Protein AF-A0A481ZLZ7-F1 (afdb_monomer_lite)

Radius of gyration: 28.25 Å; chains: 1; bounding box: 57×37×74 Å

Foldseek 3Di:
DKAQQPVRADDFDFDPDVVVVVVCQVDLVNLVVVVVPDPQQSSVVCNVPPPVRMDDDDPDDDDPVCRQVVSLVCCVVVVGPRDPDNHRDDPVPDDQDPVNVVVVVVVVVVVVLPPPPFWKKWKAFPVVRDIDIGRHLCRVCVVVVHDSVVSVVCQVVQHADVNTIGIDTHD

pLDDT: mean 91.54, std 6.93, range [61.09, 97.88]

Sequence (171 aa):
MGKHKISNKTYVGSAIDLNKRFKDYLSPSYLAKELLKHNNIIYKALLKYGYDKFDLEILEYCDKNSILKREQYYIDKIKPLYNICTVAGSSLGRITTLETREKLKAAWVIKKLNQVGVKQVEVTDINTGNVEVYQSIRQTAIALKTNHTTVRKYINNQQLYLNRYKFKVIV

Secondary structure (DSSP, 8-state):
-EEETTT--EE----S-HHHHHHHHT-HHHHHHHHTTS--HHHHHHHHH-GGGEEE-------GGGHHHHHHHHHHHH--TT-S-SS----TT-PPPHHHHHHHHHHHHHHHHT-TT--EEEEEETTT--EEEESSHHHHHHHTTS-HHHHHHHHHHTPPBTTTEEEEEE-

Organism: NCBI:txid3140254

Structure (mmCIF, N/CA/C/O backbone):
data_AF-A0A481ZLZ7-F1
#
_entry.id   AF-A0A481ZLZ7-F1
#
loop_
_atom_site.group_PDB
_atom_site.id
_atom_site.type_symbol
_atom_site.label_atom_id
_atom_site.label_alt_id
_atom_site.label_comp_id
_atom_site.label_asym_id
_atom_site.label_entity_id
_atom_site.label_seq_id
_atom_site.pdbx_PDB_ins_code
_atom_site.Cartn_x
_atom_site.Cartn_y
_atom_site.Cartn_z
_atom_site.occupancy
_atom_site.B_iso_or_equiv
_atom_site.auth_seq_id
_atom_site.auth_comp_id
_atom_site.auth_asym_id
_atom_site.auth_atom_id
_atom_site.pdbx_PDB_model_num
ATOM 1 N N . MET A 1 1 ? 10.738 -6.783 -17.037 1.00 85.50 1 MET A N 1
ATOM 2 C CA . MET A 1 1 ? 11.601 -5.594 -16.924 1.00 85.50 1 MET A CA 1
ATOM 3 C C . MET A 1 1 ? 10.908 -4.424 -17.590 1.00 85.50 1 MET A C 1
ATOM 5 O O . MET A 1 1 ? 10.338 -4.616 -18.652 1.00 85.50 1 MET A O 1
ATOM 9 N N . GLY A 1 2 ? 10.941 -3.246 -16.969 1.00 88.75 2 GLY A N 1
ATOM 10 C CA . GLY A 1 2 ? 10.554 -1.989 -17.614 1.00 88.75 2 GLY A CA 1
ATOM 11 C C . GLY A 1 2 ? 11.789 -1.125 -17.859 1.00 88.75 2 GLY A C 1
ATOM 12 O O . GLY A 1 2 ? 12.587 -0.972 -16.935 1.00 88.75 2 GLY A O 1
ATOM 13 N N . LYS A 1 3 ? 11.965 -0.563 -19.057 1.00 95.12 3 LYS A N 1
ATOM 14 C CA . LYS A 1 3 ? 13.093 0.320 -19.401 1.00 95.12 3 LYS A CA 1
ATOM 15 C C . LYS A 1 3 ? 12.578 1.637 -19.962 1.00 95.12 3 LYS A C 1
ATOM 17 O O . LYS A 1 3 ? 11.840 1.636 -20.935 1.00 95.12 3 LYS A O 1
ATOM 22 N N . HIS A 1 4 ? 12.974 2.762 -19.376 1.00 95.81 4 HIS A N 1
ATOM 23 C CA . HIS A 1 4 ? 12.645 4.073 -19.932 1.00 95.81 4 HIS A CA 1
ATOM 24 C C . HIS A 1 4 ? 13.541 4.375 -21.141 1.00 95.81 4 HIS A C 1
ATOM 26 O O . HIS A 1 4 ? 14.767 4.385 -21.009 1.00 95.81 4 HIS A O 1
ATOM 32 N N . LYS A 1 5 ? 12.936 4.656 -22.298 1.00 94.94 5 LYS A N 1
ATOM 33 C CA . LYS A 1 5 ? 13.614 4.767 -23.603 1.00 94.94 5 LYS A CA 1
ATOM 34 C C . LYS A 1 5 ? 14.713 5.828 -23.639 1.00 94.94 5 LYS A C 1
ATOM 36 O O . LYS A 1 5 ? 15.778 5.592 -24.188 1.00 94.94 5 LYS A O 1
ATOM 41 N N . ILE A 1 6 ? 14.466 6.990 -23.029 1.00 94.12 6 ILE A N 1
ATOM 42 C CA . ILE A 1 6 ? 15.384 8.141 -23.105 1.00 94.12 6 ILE A CA 1
ATOM 43 C C . ILE A 1 6 ? 16.483 8.050 -22.043 1.00 94.12 6 ILE A C 1
ATOM 45 O O . ILE A 1 6 ? 17.657 8.251 -22.320 1.00 94.12 6 ILE A O 1
ATOM 49 N N . SER A 1 7 ? 16.104 7.760 -20.797 1.00 94.62 7 SER A N 1
ATOM 50 C CA . SER A 1 7 ? 17.052 7.783 -19.671 1.00 94.62 7 SER A CA 1
ATOM 51 C C . SER A 1 7 ? 17.788 6.460 -19.473 1.00 94.62 7 SER A C 1
ATOM 53 O O . SER A 1 7 ? 18.669 6.391 -18.621 1.00 94.62 7 SER A O 1
ATOM 55 N N . ASN A 1 8 ? 17.385 5.402 -20.185 1.00 94.06 8 ASN A N 1
ATOM 56 C CA . ASN A 1 8 ? 17.851 4.025 -20.016 1.00 94.06 8 ASN A CA 1
ATOM 57 C C . ASN A 1 8 ? 17.698 3.459 -18.593 1.00 94.06 8 ASN A C 1
ATOM 59 O O . ASN A 1 8 ? 18.222 2.388 -18.294 1.00 94.06 8 ASN A O 1
ATOM 63 N N . LYS A 1 9 ? 16.949 4.136 -17.713 1.00 96.31 9 LYS A N 1
ATOM 64 C CA . LYS A 1 9 ? 16.679 3.659 -16.354 1.00 96.31 9 LYS A CA 1
ATOM 65 C C . LYS A 1 9 ? 15.742 2.458 -16.409 1.00 96.31 9 LYS A C 1
ATOM 67 O O . LYS A 1 9 ? 14.727 2.488 -17.106 1.00 96.31 9 LYS A O 1
ATOM 72 N N . THR A 1 10 ? 16.077 1.421 -15.655 1.00 97.25 10 THR A N 1
ATOM 73 C CA . THR A 1 10 ? 15.373 0.136 -15.668 1.00 97.25 10 THR A CA 1
ATOM 74 C C . THR A 1 10 ? 14.724 -0.187 -14.329 1.00 97.25 10 THR A C 1
ATOM 76 O O . THR A 1 10 ? 15.121 0.324 -13.281 1.00 97.25 10 THR A O 1
ATOM 79 N N . TYR A 1 11 ? 13.715 -1.053 -14.391 1.00 96.75 11 TYR A N 1
ATOM 80 C CA . TYR A 1 11 ? 13.033 -1.694 -13.274 1.00 96.75 11 TYR A CA 1
ATOM 81 C C . TYR A 1 11 ? 12.970 -3.207 -13.508 1.00 96.75 11 TYR A C 1
ATOM 83 O O . TYR A 1 11 ? 12.534 -3.662 -14.574 1.00 96.75 11 TYR A O 1
ATOM 91 N N . VAL A 1 12 ? 13.338 -3.987 -12.496 1.00 96.75 12 VAL A N 1
ATOM 92 C CA . VAL A 1 12 ? 13.185 -5.446 -12.467 1.00 96.75 12 VAL A CA 1
ATOM 93 C C . VAL A 1 12 ? 12.154 -5.797 -11.402 1.00 96.75 12 VAL A C 1
ATOM 95 O O . VAL A 1 12 ? 12.194 -5.283 -10.289 1.00 96.75 12 VAL A O 1
ATOM 98 N N . GLY A 1 13 ? 11.209 -6.660 -11.755 1.00 94.38 13 GLY A N 1
ATOM 99 C CA . GLY A 1 13 ? 10.190 -7.137 -10.836 1.00 94.38 13 GLY A CA 1
ATOM 100 C C . GLY A 1 13 ? 9.736 -8.530 -11.229 1.00 94.38 13 GLY A C 1
ATOM 101 O O . GLY A 1 13 ? 9.722 -8.855 -12.419 1.00 94.38 13 GLY A O 1
ATOM 102 N N . SER A 1 14 ? 9.344 -9.323 -10.240 1.00 94.38 14 SER A N 1
ATOM 103 C CA . SER A 1 14 ? 8.851 -10.684 -10.441 1.00 94.38 14 SER A CA 1
ATOM 104 C C . SER A 1 14 ? 7.358 -10.828 -10.119 1.00 94.38 14 SER A C 1
ATOM 106 O O . SER A 1 14 ? 6.765 -10.005 -9.417 1.00 94.38 14 SER A O 1
ATOM 108 N N . ALA A 1 15 ? 6.693 -11.843 -10.668 1.00 93.50 15 ALA A N 1
ATOM 109 C CA . ALA A 1 15 ? 5.300 -12.138 -10.339 1.00 93.50 15 ALA A CA 1
ATOM 110 C C . ALA A 1 15 ? 5.003 -13.624 -10.513 1.00 93.50 15 ALA A C 1
ATOM 112 O O . ALA A 1 15 ? 5.511 -14.252 -11.433 1.00 93.50 15 ALA A O 1
ATOM 113 N N . ILE A 1 16 ? 4.121 -14.148 -9.659 1.00 92.75 16 ILE A N 1
ATOM 114 C CA . ILE A 1 16 ? 3.506 -15.468 -9.863 1.00 92.75 16 ILE A CA 1
ATOM 115 C C . ILE A 1 16 ? 2.511 -15.402 -11.030 1.00 92.75 16 ILE A C 1
ATOM 117 O O . ILE A 1 16 ? 2.430 -16.325 -11.827 1.00 92.75 16 ILE A O 1
ATOM 121 N N . ASP A 1 17 ? 1.769 -14.296 -11.126 1.00 93.19 17 ASP A N 1
ATOM 122 C CA . ASP A 1 17 ? 0.795 -14.036 -12.184 1.00 93.19 17 ASP A CA 1
ATOM 123 C C . ASP A 1 17 ? 1.144 -12.712 -12.878 1.00 93.19 17 ASP A C 1
ATOM 125 O O . ASP A 1 17 ? 0.963 -11.621 -12.320 1.00 93.19 17 ASP A O 1
ATOM 129 N N . LEU A 1 18 ? 1.685 -12.820 -14.095 1.00 93.38 18 LEU A N 1
ATOM 130 C CA . LEU A 1 18 ? 2.059 -11.668 -14.914 1.00 93.38 18 LEU A CA 1
ATOM 131 C C . LEU A 1 18 ? 0.840 -10.875 -15.390 1.00 93.38 18 LEU A C 1
ATOM 133 O O . LEU A 1 18 ? 0.930 -9.652 -15.455 1.00 93.38 18 LEU A O 1
ATOM 137 N N . ASN A 1 19 ? -0.300 -11.521 -15.652 1.00 94.88 19 ASN A N 1
ATOM 138 C CA . ASN A 1 19 ? -1.509 -10.830 -16.108 1.00 94.88 19 ASN A CA 1
ATOM 139 C C . ASN A 1 19 ? -2.021 -9.888 -15.027 1.00 94.88 19 ASN A C 1
ATOM 141 O O . ASN A 1 19 ? -2.288 -8.712 -15.289 1.00 94.88 19 ASN A O 1
ATOM 145 N N . LYS A 1 20 ? -2.091 -10.381 -13.787 1.00 95.12 20 LYS A N 1
ATOM 146 C CA . LYS A 1 20 ? -2.449 -9.546 -12.639 1.00 95.12 20 LYS A CA 1
ATOM 147 C C . LYS A 1 20 ? -1.466 -8.388 -12.471 1.00 95.12 20 LYS A C 1
ATOM 149 O O . LYS A 1 20 ? -1.893 -7.247 -12.321 1.00 95.12 20 LYS A O 1
ATOM 154 N N . ARG A 1 21 ? -0.159 -8.667 -12.549 1.00 94.56 21 ARG A N 1
ATOM 155 C CA . ARG A 1 21 ? 0.870 -7.629 -12.417 1.00 94.56 21 ARG A CA 1
ATOM 156 C C . ARG A 1 21 ? 0.726 -6.565 -13.506 1.00 94.56 21 ARG A C 1
ATOM 158 O O . ARG A 1 21 ? 0.709 -5.383 -13.188 1.00 94.56 21 ARG A O 1
ATOM 165 N N . PHE A 1 22 ? 0.575 -6.949 -14.770 1.00 94.50 22 PHE A N 1
ATOM 166 C CA . PHE A 1 22 ? 0.414 -5.992 -15.866 1.00 94.50 22 PHE A CA 1
ATOM 167 C C . PHE A 1 22 ? -0.869 -5.177 -15.748 1.00 94.50 22 PHE A C 1
ATOM 169 O O . PHE A 1 22 ? -0.824 -3.970 -15.971 1.00 94.50 22 PHE A O 1
ATOM 176 N N . LYS A 1 23 ? -1.978 -5.784 -15.314 1.00 95.75 23 LYS A N 1
ATOM 177 C CA . LYS A 1 23 ? -3.223 -5.055 -15.039 1.00 95.75 23 LYS A CA 1
ATOM 178 C C . LYS A 1 23 ? -3.017 -3.931 -14.018 1.00 95.75 23 LYS A C 1
ATOM 180 O O . LYS A 1 23 ? -3.513 -2.827 -14.225 1.00 95.75 23 LYS A O 1
ATOM 185 N N . ASP A 1 24 ? -2.267 -4.204 -12.954 1.00 94.75 24 ASP A N 1
ATOM 186 C CA . ASP A 1 24 ? -1.937 -3.213 -11.929 1.00 94.75 24 ASP A CA 1
ATOM 187 C C . ASP A 1 24 ? -1.038 -2.097 -12.499 1.00 94.75 24 ASP A C 1
ATOM 189 O O . ASP A 1 24 ? -1.324 -0.912 -12.318 1.00 94.75 24 ASP A O 1
ATOM 193 N N . TYR A 1 25 ? 0.011 -2.459 -13.251 1.00 94.75 25 TYR A N 1
ATOM 194 C CA . TYR A 1 25 ? 0.928 -1.494 -13.875 1.00 94.75 25 TYR A CA 1
ATOM 195 C C . TYR A 1 25 ? 0.261 -0.601 -14.922 1.00 94.75 25 TYR A C 1
ATOM 197 O O . TYR A 1 25 ?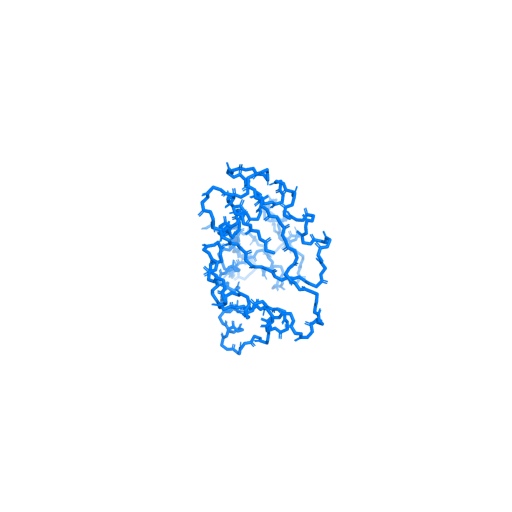 0.644 0.556 -15.039 1.00 94.75 25 TYR A O 1
ATOM 205 N N . LEU A 1 26 ? -0.711 -1.119 -15.670 1.00 94.75 26 LEU A N 1
ATOM 206 C CA . LEU A 1 26 ? -1.410 -0.398 -16.737 1.00 94.75 26 LEU A CA 1
ATOM 207 C C . LEU A 1 26 ? -2.635 0.382 -16.234 1.00 94.75 26 LEU A C 1
ATOM 209 O O . LEU A 1 26 ? -3.369 0.952 -17.038 1.00 94.75 26 LEU A O 1
ATOM 213 N N . SER A 1 27 ? -2.873 0.426 -14.919 1.00 96.81 27 SER A N 1
ATOM 214 C CA . SER A 1 27 ? -3.997 1.142 -14.314 1.00 96.81 27 SER A CA 1
ATOM 215 C C . SER A 1 27 ? -3.525 2.421 -13.605 1.00 96.81 27 SER A C 1
ATOM 217 O O . SER A 1 27 ? -3.086 2.360 -12.453 1.00 96.81 27 SER A O 1
ATOM 219 N N . PRO A 1 28 ? -3.671 3.617 -14.217 1.00 96.44 28 PRO A N 1
ATOM 220 C CA . PRO A 1 28 ? -3.259 4.876 -13.590 1.00 96.44 28 PRO A CA 1
ATOM 221 C C . PRO A 1 28 ? -3.916 5.120 -12.226 1.00 96.44 28 PRO A C 1
ATOM 223 O O . PRO A 1 28 ? -3.264 5.582 -11.291 1.00 96.44 28 PRO A O 1
ATOM 226 N N . SER A 1 29 ? -5.194 4.752 -12.085 1.00 97.25 29 SER A N 1
ATOM 227 C CA . SER A 1 29 ? -5.936 4.861 -10.825 1.00 97.25 29 SER A CA 1
ATOM 228 C C . SER A 1 29 ? -5.360 3.968 -9.727 1.00 97.25 29 SER A C 1
ATOM 230 O O . SER A 1 29 ? -5.298 4.379 -8.568 1.00 97.25 29 SER A O 1
ATOM 232 N N . TYR A 1 30 ? -4.924 2.753 -10.078 1.00 96.69 30 TYR A N 1
ATOM 233 C CA . TYR A 1 30 ? -4.264 1.857 -9.134 1.00 96.69 30 TYR A CA 1
ATOM 234 C C . TYR A 1 30 ? -2.915 2.435 -8.696 1.00 96.69 30 TYR A C 1
ATOM 236 O O . TYR A 1 30 ? -2.668 2.556 -7.495 1.00 96.69 30 TYR A O 1
ATOM 244 N N . LEU A 1 31 ? -2.082 2.871 -9.651 1.00 96.44 31 LEU A N 1
ATOM 245 C CA . LEU A 1 31 ? -0.775 3.467 -9.359 1.00 96.44 31 LEU A CA 1
ATOM 246 C C . LEU A 1 31 ? -0.902 4.690 -8.442 1.00 96.44 31 LEU A C 1
ATOM 248 O O . LEU A 1 31 ? -0.193 4.783 -7.439 1.00 96.44 31 LEU A O 1
ATOM 252 N N . ALA A 1 32 ? -1.833 5.600 -8.745 1.00 96.31 32 ALA A N 1
ATOM 253 C CA . ALA A 1 32 ? -2.074 6.799 -7.946 1.00 96.31 32 ALA A CA 1
ATOM 254 C C . ALA A 1 32 ? -2.507 6.454 -6.512 1.00 96.31 32 ALA A C 1
ATOM 256 O O . ALA A 1 32 ? -1.986 7.022 -5.553 1.00 96.31 32 ALA A O 1
ATOM 257 N N . LYS A 1 33 ? -3.409 5.478 -6.353 1.00 96.81 33 LYS A N 1
ATOM 258 C CA . LYS A 1 33 ? -3.864 5.005 -5.040 1.00 96.81 33 LYS A CA 1
ATOM 259 C C . LYS A 1 33 ? -2.730 4.382 -4.224 1.00 96.81 33 LYS A C 1
ATOM 261 O O . LYS A 1 33 ? -2.639 4.628 -3.023 1.00 96.81 33 LYS A O 1
ATOM 266 N N . GLU A 1 34 ? -1.881 3.572 -4.847 1.00 95.12 34 GLU A N 1
ATOM 267 C CA . GLU A 1 34 ? -0.767 2.922 -4.149 1.00 95.12 34 GLU A CA 1
ATOM 268 C C . GLU A 1 34 ? 0.323 3.919 -3.736 1.00 95.12 34 GLU A C 1
ATOM 270 O O . GLU A 1 34 ? 0.918 3.769 -2.666 1.00 95.12 34 GLU A O 1
ATOM 275 N N . LEU A 1 35 ? 0.518 4.997 -4.502 1.00 95.88 35 LEU A N 1
ATOM 276 C CA . LEU A 1 35 ? 1.446 6.074 -4.148 1.00 95.88 35 LEU A CA 1
ATOM 277 C C . LEU A 1 35 ? 1.049 6.872 -2.898 1.00 95.88 35 LEU A C 1
ATOM 279 O O . LEU A 1 35 ? 1.917 7.494 -2.289 1.00 95.88 35 LEU A O 1
ATOM 283 N N . LEU A 1 36 ? -0.218 6.816 -2.470 1.00 95.06 36 LEU A N 1
ATOM 284 C CA . LEU A 1 36 ? -0.657 7.398 -1.193 1.00 95.06 36 LEU A CA 1
ATOM 285 C C . LEU A 1 36 ? -0.154 6.606 0.023 1.00 95.06 36 LEU A C 1
ATOM 287 O O . LEU A 1 36 ? -0.119 7.133 1.132 1.00 95.06 36 LEU A O 1
ATOM 291 N N . LYS A 1 37 ? 0.207 5.333 -0.170 1.00 91.69 37 LYS A N 1
ATOM 292 C CA . LYS A 1 37 ? 0.635 4.423 0.904 1.00 91.69 37 LYS A CA 1
ATOM 293 C C . LYS A 1 37 ? 2.131 4.148 0.864 1.00 91.69 37 LYS A C 1
ATOM 295 O O . LYS A 1 37 ? 2.755 3.932 1.901 1.00 91.69 37 LYS A O 1
ATOM 300 N N . HIS A 1 38 ? 2.691 4.088 -0.341 1.00 88.06 38 HIS A N 1
ATOM 301 C CA . HIS A 1 38 ? 4.029 3.577 -0.586 1.00 88.06 38 HIS A CA 1
ATOM 302 C C . HIS A 1 38 ? 4.780 4.478 -1.561 1.00 88.06 38 HIS A C 1
ATOM 304 O O . HIS A 1 38 ? 4.261 4.893 -2.594 1.00 88.06 38 HIS A O 1
ATOM 310 N N . ASN A 1 39 ? 6.052 4.740 -1.272 1.00 88.88 39 ASN A N 1
ATOM 311 C CA . ASN A 1 39 ? 6.914 5.449 -2.205 1.00 88.88 39 ASN A CA 1
ATOM 312 C C . ASN A 1 39 ? 7.431 4.465 -3.262 1.00 88.88 39 ASN A C 1
ATOM 314 O O . ASN A 1 39 ? 8.403 3.765 -3.008 1.00 88.88 39 ASN A O 1
ATOM 318 N N . ASN A 1 40 ? 6.784 4.388 -4.427 1.00 91.62 40 ASN A N 1
ATOM 319 C CA . ASN A 1 40 ? 7.188 3.490 -5.510 1.00 91.62 40 ASN A CA 1
ATOM 320 C C . ASN A 1 40 ? 7.704 4.287 -6.724 1.00 91.62 40 ASN A C 1
ATOM 322 O O . ASN A 1 40 ? 6.939 4.975 -7.402 1.00 91.62 40 ASN A O 1
ATOM 326 N N . ILE A 1 41 ? 9.013 4.208 -6.999 1.00 94.94 41 ILE A N 1
ATOM 327 C CA . ILE A 1 41 ? 9.657 5.028 -8.039 1.00 94.94 41 ILE A CA 1
ATOM 328 C C . ILE A 1 41 ? 9.157 4.655 -9.439 1.00 94.94 41 ILE A C 1
ATOM 330 O O . ILE A 1 41 ? 8.886 5.558 -10.231 1.00 94.94 41 ILE A O 1
ATOM 334 N N . ILE A 1 42 ? 8.988 3.364 -9.752 1.00 95.31 42 ILE A N 1
ATOM 335 C CA . ILE A 1 42 ? 8.511 2.962 -11.082 1.00 95.31 42 ILE A CA 1
ATOM 336 C C . ILE A 1 42 ? 7.072 3.442 -11.321 1.00 95.31 42 ILE A C 1
ATOM 338 O O . ILE A 1 42 ? 6.767 3.908 -12.413 1.00 95.31 42 ILE A O 1
ATOM 342 N N . TYR A 1 43 ? 6.214 3.452 -10.294 1.00 96.31 43 TYR A N 1
ATOM 343 C CA . TYR A 1 43 ? 4.844 3.974 -10.420 1.00 96.31 43 TYR A CA 1
ATOM 344 C C . TYR A 1 43 ? 4.846 5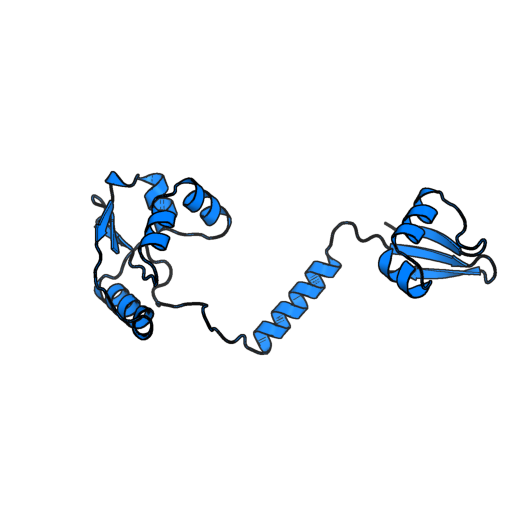.479 -10.706 1.00 96.31 43 TYR A C 1
ATOM 346 O O . TYR A 1 43 ? 4.155 5.938 -11.613 1.00 96.31 43 TYR A O 1
ATOM 354 N N . LYS A 1 44 ? 5.680 6.246 -9.986 1.00 96.44 44 LYS A N 1
ATOM 355 C CA . LYS A 1 44 ? 5.872 7.682 -10.253 1.00 96.44 44 LYS A CA 1
ATOM 356 C C . LYS A 1 44 ? 6.375 7.927 -11.672 1.00 96.44 44 LYS A C 1
ATOM 358 O O . LYS A 1 44 ? 5.915 8.855 -12.326 1.00 96.44 44 LYS A O 1
ATOM 363 N N . ALA A 1 45 ? 7.321 7.115 -12.140 1.00 96.38 45 ALA A N 1
ATOM 364 C CA . ALA A 1 45 ? 7.906 7.267 -13.464 1.00 96.38 45 ALA A CA 1
ATOM 365 C C . ALA A 1 45 ? 6.880 6.984 -14.575 1.00 96.38 45 ALA A C 1
ATOM 367 O O . ALA A 1 45 ? 6.786 7.771 -15.513 1.00 96.38 45 ALA A O 1
ATOM 368 N N . LEU A 1 46 ? 6.069 5.931 -14.435 1.00 96.69 46 LEU A N 1
ATOM 369 C CA . LEU A 1 46 ? 5.006 5.601 -15.391 1.00 96.69 46 LEU A CA 1
ATOM 370 C C . LEU A 1 46 ? 3.934 6.693 -15.461 1.00 96.69 46 LEU A C 1
ATOM 372 O O . LEU A 1 46 ? 3.578 7.122 -16.554 1.00 96.69 46 LEU A O 1
ATOM 376 N N .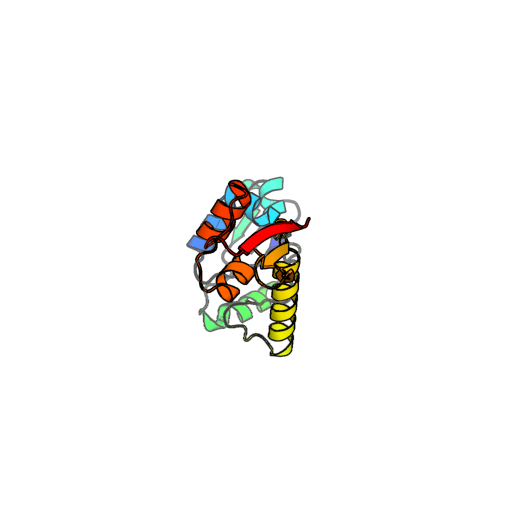 LEU A 1 47 ? 3.472 7.202 -14.313 1.00 96.94 47 LEU A N 1
ATOM 377 C CA . LEU A 1 47 ? 2.495 8.298 -14.279 1.00 96.94 47 LEU A CA 1
ATOM 378 C C . LEU A 1 47 ? 3.062 9.615 -14.824 1.00 96.94 47 LEU A C 1
ATOM 380 O O . LEU A 1 47 ? 2.333 10.382 -15.443 1.00 96.94 47 LEU A O 1
ATOM 384 N N . LYS A 1 48 ? 4.351 9.891 -14.588 1.00 96.75 48 LYS A N 1
ATOM 385 C CA . LYS A 1 48 ? 4.992 11.143 -15.007 1.00 96.75 48 LYS A CA 1
ATOM 386 C C . LYS A 1 48 ? 5.299 11.183 -16.503 1.00 96.75 48 LYS A C 1
ATOM 388 O O . LYS A 1 48 ? 5.144 12.234 -17.113 1.00 96.75 48 LYS A O 1
ATOM 393 N N . TYR A 1 49 ? 5.810 10.087 -17.062 1.00 96.31 49 TYR A N 1
ATOM 394 C CA . TYR A 1 49 ? 6.328 10.069 -18.434 1.00 96.31 49 TYR A CA 1
ATOM 395 C C . TYR A 1 49 ? 5.400 9.372 -19.434 1.00 96.31 49 TYR A C 1
ATOM 397 O O . TYR A 1 49 ? 5.617 9.523 -20.630 1.00 96.31 49 TYR A O 1
ATOM 405 N N . GLY A 1 50 ? 4.374 8.652 -18.971 1.00 95.69 50 GLY A N 1
ATOM 406 C CA . GLY A 1 50 ? 3.495 7.862 -19.832 1.00 95.69 50 GLY A CA 1
ATOM 407 C C . GLY A 1 50 ? 4.105 6.514 -20.224 1.00 95.69 50 GLY A C 1
ATOM 408 O O . GLY A 1 50 ? 5.310 6.290 -20.110 1.00 95.69 50 GLY A O 1
ATOM 409 N N . TYR A 1 51 ? 3.254 5.585 -20.664 1.00 95.31 51 TYR A N 1
ATOM 410 C CA . TYR A 1 51 ? 3.649 4.207 -20.981 1.00 95.31 51 TYR A CA 1
ATOM 411 C C . TYR A 1 51 ? 4.437 4.087 -22.290 1.00 95.31 51 TYR A C 1
ATOM 413 O O . TYR A 1 51 ? 5.302 3.224 -22.402 1.00 95.31 51 TYR A O 1
ATOM 421 N N . ASP A 1 52 ? 4.195 4.971 -23.260 1.00 96.31 52 ASP A N 1
ATOM 422 C CA . ASP A 1 52 ? 4.864 4.988 -24.569 1.00 96.31 52 ASP A CA 1
ATOM 423 C C . ASP A 1 52 ? 6.380 5.230 -24.461 1.00 96.31 52 ASP A C 1
ATOM 425 O O . ASP A 1 52 ? 7.145 4.852 -25.356 1.00 96.31 52 ASP A O 1
ATOM 429 N N . LYS A 1 53 ? 6.826 5.820 -23.345 1.00 97.44 53 LYS A N 1
ATOM 430 C CA . LYS A 1 53 ? 8.240 6.057 -23.024 1.00 97.44 53 LYS A CA 1
ATOM 431 C C . LYS A 1 53 ? 8.934 4.868 -22.368 1.00 97.44 53 LYS A C 1
ATOM 433 O O . LYS A 1 53 ? 10.126 4.973 -22.071 1.00 97.44 53 LYS A O 1
ATOM 438 N N . PHE A 1 54 ? 8.235 3.755 -22.155 1.00 96.69 54 PHE A N 1
ATOM 439 C CA . PHE A 1 54 ? 8.802 2.548 -21.570 1.00 96.69 54 PHE A CA 1
ATOM 440 C C . PHE A 1 54 ? 8.717 1.362 -22.523 1.00 96.69 54 PHE A C 1
ATOM 442 O O . PHE A 1 54 ? 7.714 1.159 -23.199 1.00 96.69 54 PHE A O 1
ATOM 449 N N . ASP A 1 55 ? 9.771 0.555 -22.519 1.00 95.94 55 ASP A N 1
ATOM 450 C CA . ASP A 1 55 ? 9.765 -0.789 -23.078 1.00 95.94 55 ASP A CA 1
ATOM 451 C C . ASP A 1 55 ? 9.496 -1.793 -21.959 1.00 95.94 55 ASP A C 1
ATOM 453 O O . ASP A 1 55 ? 10.067 -1.691 -20.865 1.00 95.94 55 ASP A O 1
ATOM 457 N N . LEU A 1 56 ? 8.617 -2.756 -22.232 1.00 94.62 56 LEU A N 1
ATOM 458 C CA . LEU A 1 56 ? 8.299 -3.863 -21.340 1.00 94.62 56 LEU A CA 1
ATOM 459 C C . LEU A 1 56 ? 8.819 -5.163 -21.952 1.00 94.62 56 LEU A C 1
ATOM 461 O O . LEU A 1 56 ? 8.459 -5.514 -23.069 1.00 94.62 56 LEU A O 1
ATOM 465 N N . GLU A 1 57 ? 9.624 -5.894 -21.190 1.00 94.50 57 GLU A N 1
ATOM 466 C CA . GLU A 1 57 ? 10.248 -7.142 -21.635 1.00 94.50 57 GLU A CA 1
ATOM 467 C C . GLU A 1 57 ? 10.106 -8.231 -20.565 1.00 94.50 57 GLU A C 1
ATOM 469 O O . GLU A 1 57 ? 10.348 -7.983 -19.377 1.00 94.50 57 GLU A O 1
ATOM 474 N N . ILE A 1 58 ? 9.725 -9.447 -20.959 1.00 96.50 58 ILE A N 1
ATOM 475 C CA . ILE A 1 58 ? 9.737 -10.618 -20.073 1.00 96.50 58 ILE A CA 1
ATOM 476 C C . ILE A 1 58 ? 11.125 -11.250 -20.167 1.00 96.50 58 ILE A C 1
ATOM 478 O O . ILE A 1 58 ? 11.485 -11.790 -21.203 1.00 96.50 58 ILE A O 1
ATOM 482 N N . LEU A 1 59 ? 11.902 -11.163 -19.083 1.00 96.25 59 LEU A N 1
ATOM 483 C CA . LEU A 1 59 ? 13.288 -11.644 -19.064 1.00 96.25 59 LEU A CA 1
ATOM 484 C C . LEU A 1 59 ? 13.383 -13.173 -18.989 1.00 96.25 59 LEU A C 1
ATOM 486 O O . LEU A 1 59 ? 14.295 -13.755 -19.566 1.00 96.25 59 LEU A O 1
ATOM 490 N N . GLU A 1 60 ? 12.480 -13.810 -18.239 1.00 95.94 60 GLU A N 1
ATOM 491 C CA . GLU A 1 60 ? 12.491 -15.252 -17.989 1.00 95.94 60 GLU A CA 1
ATOM 492 C C . GLU 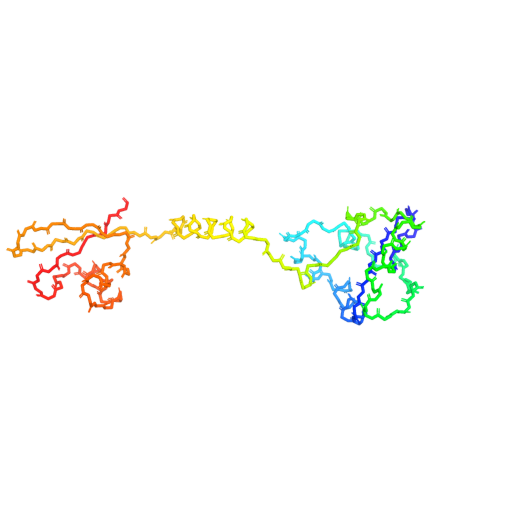A 1 60 ? 11.141 -15.722 -17.431 1.00 95.94 60 GLU A C 1
ATOM 494 O O . GLU A 1 60 ? 10.534 -15.039 -16.600 1.00 95.94 60 GLU A O 1
ATOM 499 N N . TYR A 1 61 ? 10.709 -16.916 -17.844 1.00 96.31 61 TYR A N 1
ATOM 500 C CA . TYR A 1 61 ? 9.689 -17.700 -17.147 1.00 96.31 61 TYR A CA 1
ATOM 501 C C . TYR A 1 61 ? 10.382 -18.709 -16.235 1.00 96.31 61 TYR A C 1
ATOM 503 O O . TYR A 1 61 ? 11.303 -19.396 -16.665 1.00 96.31 61 TYR A O 1
ATOM 511 N N . CYS A 1 62 ? 9.950 -18.797 -14.980 1.00 94.69 62 CYS A N 1
ATOM 512 C CA . CYS A 1 62 ? 10.587 -19.658 -13.991 1.00 94.69 62 CYS A CA 1
ATOM 513 C C . CYS A 1 62 ? 9.566 -20.249 -13.017 1.00 94.69 62 CYS A C 1
ATOM 515 O O . CYS A 1 62 ? 8.443 -19.752 -12.885 1.00 94.69 62 CYS A O 1
ATOM 517 N N . ASP A 1 63 ? 9.974 -21.297 -12.304 1.00 94.25 63 ASP A N 1
ATOM 518 C CA . ASP A 1 63 ? 9.141 -21.918 -11.281 1.00 94.25 63 ASP A CA 1
ATOM 519 C C . ASP A 1 63 ? 8.901 -20.975 -10.107 1.00 94.25 63 ASP A C 1
ATOM 521 O O . ASP A 1 63 ? 9.801 -20.243 -9.677 1.00 94.25 63 ASP A O 1
ATOM 525 N N . LYS A 1 64 ? 7.721 -21.092 -9.488 1.00 91.12 64 LYS A N 1
ATOM 526 C CA . LYS A 1 64 ? 7.316 -20.294 -8.320 1.00 91.12 64 LYS A CA 1
ATOM 527 C C . LYS A 1 64 ? 8.365 -20.275 -7.204 1.00 91.12 64 LYS A C 1
ATOM 529 O O . LYS A 1 64 ? 8.592 -19.234 -6.591 1.00 91.12 64 LYS A O 1
ATOM 534 N N . ASN A 1 65 ? 9.018 -21.409 -6.962 1.00 91.12 65 ASN A N 1
ATOM 535 C CA . ASN A 1 65 ? 10.019 -21.561 -5.901 1.00 91.12 65 ASN A CA 1
ATOM 536 C C . ASN A 1 65 ? 11.340 -20.840 -6.217 1.00 91.12 65 ASN A C 1
ATOM 538 O O . ASN A 1 65 ? 12.133 -20.579 -5.316 1.00 91.12 65 ASN A O 1
ATOM 542 N N . SER A 1 66 ? 11.575 -20.499 -7.484 1.00 93.50 66 SER A N 1
ATOM 543 C CA . SER A 1 66 ? 12.796 -19.842 -7.958 1.00 93.50 66 SER A CA 1
ATOM 544 C C . SER A 1 66 ? 12.633 -18.337 -8.203 1.00 93.50 66 SER A C 1
ATOM 546 O O . SER A 1 66 ? 13.639 -17.647 -8.366 1.00 93.50 66 SER A O 1
ATOM 548 N N . ILE A 1 67 ? 11.400 -17.815 -8.157 1.00 93.56 67 ILE A N 1
ATOM 549 C CA . ILE A 1 67 ? 11.035 -16.422 -8.471 1.00 93.56 67 ILE A CA 1
ATOM 550 C C . ILE A 1 67 ? 11.987 -15.401 -7.834 1.00 93.56 67 ILE A C 1
ATOM 552 O O . ILE A 1 67 ? 12.564 -14.579 -8.542 1.00 93.56 67 ILE A O 1
ATOM 556 N N . LEU A 1 68 ? 12.201 -15.471 -6.515 1.00 93.75 68 LEU A N 1
ATOM 557 C CA . LEU A 1 68 ? 13.051 -14.502 -5.809 1.00 93.75 68 LEU A CA 1
ATOM 558 C C . LEU A 1 68 ? 14.532 -14.644 -6.180 1.00 93.75 68 LEU A C 1
ATOM 560 O O . LEU A 1 68 ? 15.237 -13.647 -6.301 1.00 93.75 68 LEU A O 1
ATOM 564 N N . LYS A 1 69 ? 15.002 -15.876 -6.415 1.00 95.31 69 LYS A N 1
ATOM 565 C CA . LYS A 1 69 ? 16.383 -16.140 -6.841 1.00 95.31 69 LYS A CA 1
ATOM 566 C C . LYS A 1 69 ? 16.644 -15.555 -8.230 1.00 95.31 69 LYS A C 1
ATOM 568 O O . LYS A 1 69 ? 17.704 -14.978 -8.461 1.00 95.31 69 LYS A O 1
ATOM 573 N N . ARG A 1 70 ? 15.684 -15.692 -9.151 1.00 96.75 70 ARG A N 1
ATOM 574 C CA . ARG A 1 70 ? 15.788 -15.136 -10.508 1.00 96.75 70 ARG A CA 1
ATOM 575 C C . ARG A 1 70 ? 15.644 -13.618 -10.510 1.00 96.75 70 ARG A C 1
ATOM 577 O O . ARG A 1 70 ? 16.411 -12.940 -11.185 1.00 96.75 70 ARG A O 1
ATOM 584 N N . GLU A 1 71 ? 14.743 -13.073 -9.697 1.00 96.12 71 GLU A N 1
ATOM 585 C CA . GLU A 1 71 ? 14.636 -11.626 -9.501 1.00 96.12 71 GLU A CA 1
ATOM 586 C C . GLU A 1 71 ? 15.951 -11.027 -8.993 1.00 96.12 71 GLU A C 1
ATOM 588 O O . GLU A 1 71 ? 16.446 -10.076 -9.597 1.00 96.12 71 GLU A O 1
ATOM 593 N N . GLN A 1 72 ? 16.558 -11.627 -7.961 1.00 97.31 72 GLN A N 1
ATOM 594 C CA . GLN A 1 72 ? 17.857 -11.192 -7.443 1.00 97.31 72 GLN A CA 1
ATOM 595 C C . GLN A 1 72 ? 18.943 -11.259 -8.520 1.00 97.31 72 GLN A C 1
ATOM 597 O O . GLN A 1 72 ? 19.647 -10.276 -8.731 1.00 97.31 72 GLN A O 1
ATOM 602 N N . TYR A 1 73 ? 19.027 -12.373 -9.258 1.00 97.88 73 TYR A N 1
ATOM 603 C CA . TYR A 1 73 ? 19.994 -12.540 -10.347 1.00 97.88 73 TYR A CA 1
ATOM 604 C C . TYR A 1 73 ? 19.934 -11.385 -11.361 1.00 97.88 73 TYR A C 1
ATOM 606 O O . TYR A 1 73 ? 20.968 -10.833 -11.741 1.00 97.88 73 TYR A O 1
ATOM 614 N N . TYR A 1 74 ? 18.731 -10.982 -11.784 1.00 97.75 74 TYR A N 1
ATOM 615 C CA . TYR A 1 74 ? 18.577 -9.874 -12.727 1.00 97.75 74 TYR A CA 1
ATOM 616 C C . TYR A 1 74 ? 18.793 -8.501 -12.089 1.00 97.75 74 TYR A C 1
ATOM 618 O O . TYR A 1 74 ? 19.320 -7.618 -12.766 1.00 97.75 74 TYR A O 1
ATOM 626 N N . ILE A 1 75 ? 18.437 -8.303 -10.816 1.00 97.00 75 ILE A N 1
ATOM 627 C CA . ILE A 1 75 ? 18.764 -7.066 -10.094 1.00 97.00 75 ILE A CA 1
ATOM 628 C C . ILE A 1 75 ? 20.286 -6.886 -10.016 1.00 97.00 75 ILE A C 1
ATOM 630 O O . ILE A 1 75 ? 20.777 -5.813 -10.363 1.00 97.00 75 ILE A O 1
ATOM 634 N N . ASP A 1 76 ? 21.033 -7.931 -9.660 1.00 97.38 76 ASP A N 1
ATOM 635 C CA . ASP A 1 76 ? 22.495 -7.871 -9.533 1.00 97.38 76 ASP A CA 1
ATOM 636 C C . ASP A 1 76 ? 23.180 -7.651 -10.885 1.00 97.38 76 ASP A C 1
ATOM 638 O O . ASP A 1 76 ? 24.134 -6.873 -10.996 1.00 97.38 76 ASP A O 1
ATOM 642 N N . LYS A 1 77 ? 22.663 -8.307 -11.932 1.00 97.19 77 LYS A N 1
ATOM 643 C CA . LYS A 1 77 ? 23.184 -8.203 -13.298 1.00 97.19 77 LYS A CA 1
ATOM 644 C C . LYS A 1 77 ? 22.912 -6.837 -13.933 1.00 97.19 77 LYS A C 1
ATOM 646 O O . LYS A 1 77 ? 23.794 -6.290 -14.586 1.00 97.19 77 LYS A O 1
ATOM 651 N N . ILE A 1 78 ? 21.696 -6.304 -13.782 1.00 95.88 78 ILE A N 1
ATOM 652 C CA . ILE A 1 78 ? 21.238 -5.089 -14.484 1.00 95.88 78 ILE A CA 1
ATOM 653 C C . ILE A 1 78 ? 21.494 -3.823 -13.657 1.00 95.88 78 ILE A C 1
ATOM 655 O O . ILE A 1 78 ? 21.681 -2.752 -14.230 1.00 95.88 78 ILE A O 1
ATOM 659 N N . LYS A 1 79 ? 21.494 -3.930 -12.324 1.00 96.00 79 LYS A N 1
ATOM 660 C CA . LYS A 1 79 ? 21.560 -2.807 -11.372 1.00 96.00 79 LYS A CA 1
ATOM 661 C C . LYS A 1 79 ? 20.491 -1.732 -11.653 1.00 96.00 79 LYS A C 1
ATOM 663 O O . LYS A 1 79 ? 20.817 -0.573 -11.916 1.00 96.00 79 LYS A O 1
ATOM 668 N N . PRO A 1 80 ? 19.198 -2.110 -11.636 1.00 96.00 80 PRO A N 1
ATOM 669 C CA . PRO A 1 80 ? 18.107 -1.232 -12.043 1.00 96.00 80 PRO A CA 1
ATOM 670 C C . PRO A 1 80 ? 17.911 -0.034 -11.106 1.00 96.00 80 PRO A C 1
ATOM 672 O O . PRO A 1 80 ? 17.710 -0.188 -9.905 1.00 96.00 80 PRO A O 1
ATOM 675 N N . LEU A 1 81 ? 17.880 1.174 -11.677 1.00 95.56 81 LEU A N 1
ATOM 676 C CA . LEU A 1 81 ? 17.758 2.434 -10.927 1.00 95.56 81 LEU A CA 1
ATOM 677 C C . LEU A 1 81 ? 16.348 2.716 -10.387 1.00 95.56 81 LEU A C 1
ATOM 679 O O . LEU A 1 81 ? 16.184 3.577 -9.524 1.00 95.56 81 LEU A O 1
ATOM 683 N N . TYR A 1 82 ? 15.320 2.040 -10.900 1.00 95.38 82 TYR A N 1
ATOM 684 C CA . TYR A 1 82 ? 13.955 2.174 -10.387 1.00 95.38 82 TYR A CA 1
ATOM 685 C C . TYR A 1 82 ? 13.619 1.170 -9.273 1.00 95.38 82 TYR A C 1
ATOM 687 O O . TYR A 1 82 ? 12.543 1.274 -8.678 1.00 95.38 82 TYR A O 1
ATOM 695 N N . ASN A 1 83 ? 14.510 0.226 -8.955 1.00 95.00 83 ASN A N 1
ATOM 696 C CA . ASN A 1 83 ? 14.365 -0.650 -7.795 1.00 95.00 83 ASN A CA 1
ATOM 697 C C . ASN A 1 83 ? 14.877 0.065 -6.540 1.00 95.00 83 ASN A C 1
ATOM 699 O O . ASN A 1 83 ? 16.055 0.378 -6.436 1.00 95.00 83 ASN A O 1
ATOM 703 N N . ILE A 1 84 ? 13.989 0.308 -5.572 1.00 91.44 84 ILE A N 1
ATOM 704 C CA . ILE A 1 84 ? 14.372 0.885 -4.270 1.00 91.44 84 ILE A CA 1
ATOM 705 C C . ILE A 1 84 ? 15.092 -0.163 -3.418 1.00 91.44 84 ILE A C 1
ATOM 707 O O . ILE A 1 84 ? 16.120 0.119 -2.814 1.00 91.44 84 ILE A O 1
ATOM 711 N N . CYS A 1 85 ? 14.543 -1.379 -3.368 1.00 88.50 85 CYS A N 1
ATOM 712 C CA . CYS A 1 85 ? 15.177 -2.513 -2.710 1.00 88.50 85 CYS A CA 1
ATOM 713 C C . CYS A 1 85 ? 16.102 -3.214 -3.704 1.00 88.50 85 CYS A C 1
ATOM 715 O O . CYS A 1 85 ? 15.649 -3.693 -4.745 1.00 88.50 85 CYS A O 1
ATOM 717 N N . THR A 1 86 ? 17.386 -3.283 -3.363 1.00 90.12 86 THR A N 1
ATOM 718 C CA . THR A 1 86 ? 18.409 -4.017 -4.123 1.00 90.12 86 THR A CA 1
ATOM 719 C C . THR A 1 86 ? 18.429 -5.508 -3.793 1.00 90.12 86 THR A C 1
ATOM 721 O O . THR A 1 86 ? 18.971 -6.302 -4.553 1.00 90.12 86 THR A O 1
ATOM 724 N N . VAL A 1 87 ? 17.812 -5.896 -2.676 1.00 92.19 87 VAL A N 1
ATOM 725 C CA . VAL A 1 87 ? 17.608 -7.292 -2.296 1.00 92.19 87 VAL A CA 1
ATOM 726 C C . VAL A 1 87 ? 16.174 -7.685 -2.635 1.00 92.19 87 VAL A C 1
ATOM 728 O O . VAL A 1 87 ? 15.223 -7.072 -2.141 1.00 92.19 87 VAL A O 1
ATOM 731 N N . ALA A 1 88 ? 16.018 -8.696 -3.484 1.00 90.81 88 ALA A N 1
ATOM 732 C CA . ALA A 1 88 ? 14.747 -9.318 -3.798 1.00 90.81 88 ALA A CA 1
ATOM 733 C C . ALA A 1 88 ? 14.190 -9.991 -2.542 1.00 90.81 88 ALA A C 1
ATOM 735 O O . ALA A 1 88 ? 14.872 -10.742 -1.844 1.00 90.81 88 ALA A O 1
ATOM 736 N N . GLY A 1 89 ? 12.924 -9.730 -2.251 1.00 86.44 89 GLY A N 1
ATOM 737 C CA . GLY A 1 89 ? 12.287 -10.256 -1.059 1.00 86.44 89 GLY A CA 1
ATOM 738 C C . GLY A 1 89 ? 10.779 -10.277 -1.198 1.00 86.44 89 GLY A C 1
ATOM 739 O O . GLY A 1 89 ? 10.185 -9.502 -1.945 1.00 86.44 89 GLY A O 1
ATOM 740 N N . SER A 1 90 ? 10.156 -11.171 -0.439 1.00 79.88 90 SER A N 1
ATOM 741 C CA . SER A 1 90 ? 8.710 -11.242 -0.302 1.00 79.88 90 SER A CA 1
ATOM 742 C C . SER A 1 90 ? 8.345 -11.306 1.171 1.00 79.88 90 SER A C 1
ATOM 744 O O . SER A 1 90 ? 9.000 -11.979 1.964 1.00 79.88 90 SER A O 1
ATOM 746 N N . SER A 1 91 ? 7.274 -10.611 1.543 1.00 74.94 91 SER A N 1
ATOM 747 C CA . SER A 1 91 ? 6.654 -10.770 2.858 1.00 74.94 91 SER A CA 1
ATOM 748 C C . SER A 1 91 ? 5.811 -12.047 2.953 1.00 74.94 91 SER A C 1
ATOM 750 O O . SER A 1 91 ? 5.370 -12.402 4.048 1.00 74.94 91 SER A O 1
ATOM 752 N N . LEU A 1 92 ? 5.588 -12.747 1.833 1.00 73.06 92 LEU A N 1
ATOM 753 C CA . LEU A 1 92 ? 4.805 -13.976 1.784 1.00 73.06 92 LEU A CA 1
ATOM 754 C C . LEU A 1 92 ? 5.483 -15.075 2.611 1.00 73.06 92 LEU A C 1
ATOM 756 O O . LEU A 1 92 ? 6.633 -15.422 2.368 1.00 73.06 92 LEU A O 1
ATOM 760 N N . GLY A 1 93 ? 4.761 -15.622 3.589 1.00 68.88 93 GLY A N 1
ATOM 761 C CA . GLY A 1 93 ? 5.276 -16.676 4.470 1.00 68.88 93 GLY A CA 1
ATOM 762 C C . GLY A 1 93 ? 6.263 -16.196 5.540 1.00 68.88 93 GLY A C 1
ATOM 763 O O . GLY A 1 93 ? 6.800 -17.020 6.276 1.00 68.88 93 GLY A O 1
ATOM 764 N N . ARG A 1 94 ? 6.501 -14.882 5.673 1.00 78.56 94 ARG A N 1
ATOM 765 C CA . ARG A 1 94 ? 7.406 -14.347 6.697 1.00 78.56 94 ARG A CA 1
ATOM 766 C C . ARG A 1 94 ? 6.849 -14.605 8.101 1.00 78.56 94 ARG A C 1
ATOM 768 O O . ARG A 1 94 ? 5.843 -14.013 8.495 1.00 78.56 94 ARG A O 1
ATOM 775 N N . ILE A 1 95 ? 7.547 -15.433 8.879 1.00 81.69 95 ILE A N 1
ATOM 776 C CA . ILE A 1 95 ? 7.245 -15.646 10.299 1.00 81.69 95 ILE A CA 1
ATOM 777 C C . ILE A 1 95 ? 7.603 -14.371 11.069 1.00 81.69 95 ILE A C 1
ATOM 779 O O . ILE A 1 95 ? 8.677 -13.793 10.904 1.00 81.69 95 ILE A O 1
ATOM 783 N N . THR A 1 96 ? 6.678 -13.898 11.899 1.00 84.88 96 THR A N 1
ATOM 784 C CA . THR A 1 96 ? 6.888 -12.701 12.721 1.00 84.88 96 THR A CA 1
ATOM 785 C C . THR A 1 96 ? 7.629 -13.095 13.996 1.00 84.88 96 THR A C 1
ATOM 787 O O . THR A 1 96 ? 7.161 -13.970 14.723 1.00 84.88 96 THR A O 1
ATOM 790 N N . THR A 1 97 ? 8.768 -12.452 14.281 1.00 89.88 97 THR A N 1
ATOM 791 C CA . THR A 1 97 ? 9.541 -12.704 15.510 1.00 89.88 97 THR A CA 1
ATOM 792 C C . THR A 1 97 ? 8.729 -12.348 16.756 1.00 89.88 97 THR A C 1
ATOM 794 O O . THR A 1 97 ? 7.840 -11.492 16.696 1.00 89.88 97 THR A O 1
ATOM 797 N N . LEU A 1 98 ? 9.037 -12.978 17.898 1.00 92.31 98 LEU A N 1
ATOM 798 C CA . LEU A 1 98 ? 8.378 -12.669 19.175 1.00 92.31 98 LEU A CA 1
ATOM 799 C C . LEU A 1 98 ? 8.483 -11.176 19.511 1.00 92.31 98 LEU A C 1
ATOM 801 O O . LEU A 1 98 ? 7.466 -10.549 19.795 1.00 92.31 98 LEU A O 1
ATOM 805 N N . GLU A 1 99 ? 9.669 -10.597 19.332 1.00 93.38 99 GLU A N 1
ATOM 806 C CA . GLU A 1 99 ? 9.922 -9.168 19.527 1.00 93.38 99 GLU A CA 1
ATOM 807 C C . GLU A 1 99 ? 9.025 -8.289 18.635 1.00 93.38 99 GLU A C 1
ATOM 809 O O . GLU A 1 99 ? 8.376 -7.354 19.107 1.00 93.38 99 GLU A O 1
ATOM 814 N N . THR A 1 100 ? 8.916 -8.605 17.337 1.00 91.00 100 THR A N 1
ATOM 815 C CA . THR A 1 100 ? 8.035 -7.852 16.427 1.00 91.00 100 THR A CA 1
ATOM 816 C C . THR A 1 100 ? 6.575 -7.988 16.857 1.00 91.00 100 THR A C 1
ATOM 818 O O . THR A 1 100 ? 5.817 -7.019 16.812 1.00 91.00 100 THR A O 1
ATOM 821 N N . ARG A 1 101 ? 6.165 -9.180 17.307 1.00 92.19 101 ARG A N 1
ATOM 822 C CA . ARG A 1 101 ? 4.805 -9.439 17.791 1.00 92.19 101 ARG A CA 1
ATOM 823 C C . ARG A 1 101 ? 4.484 -8.612 19.038 1.00 92.19 101 ARG A C 1
ATOM 825 O O . ARG A 1 101 ? 3.373 -8.096 19.145 1.00 92.19 101 ARG A O 1
ATOM 832 N N . GLU A 1 102 ? 5.432 -8.461 19.954 1.00 94.56 102 GLU A N 1
ATOM 833 C CA . GLU A 1 102 ? 5.283 -7.627 21.152 1.00 94.56 102 GLU A CA 1
ATOM 834 C C . GLU A 1 102 ? 5.205 -6.140 20.810 1.00 94.56 102 GLU A C 1
ATOM 836 O O . GLU A 1 102 ? 4.278 -5.464 21.262 1.00 94.56 102 GLU A O 1
ATOM 841 N N . LYS A 1 103 ? 6.078 -5.649 19.921 1.00 94.44 103 LYS A N 1
ATOM 842 C CA . LYS A 1 103 ? 6.014 -4.269 19.409 1.00 94.44 103 LYS A CA 1
ATOM 843 C C . LYS A 1 103 ? 4.660 -3.962 18.761 1.00 94.44 103 LYS A C 1
ATOM 845 O O . LYS A 1 103 ? 4.063 -2.921 19.033 1.00 94.44 103 LYS A O 1
ATOM 850 N N . LEU A 1 104 ? 4.131 -4.889 17.958 1.00 91.12 104 LEU A N 1
ATOM 851 C CA . LEU A 1 104 ? 2.804 -4.754 17.346 1.00 91.12 104 LEU A CA 1
ATOM 852 C C . LEU A 1 104 ? 1.679 -4.729 18.392 1.00 91.12 104 LEU A C 1
ATOM 854 O O . LEU A 1 104 ? 0.753 -3.925 18.265 1.00 91.12 104 LEU A O 1
ATOM 858 N N . LYS A 1 105 ? 1.758 -5.562 19.440 1.00 92.62 105 LYS A N 1
ATOM 859 C CA . LYS A 1 105 ? 0.799 -5.531 20.558 1.00 92.62 105 LYS A CA 1
ATOM 860 C C . LYS A 1 105 ? 0.838 -4.191 21.294 1.00 92.62 105 LYS A C 1
ATOM 862 O O . LYS A 1 105 ? -0.219 -3.606 21.519 1.00 92.62 105 LYS A O 1
ATOM 867 N N . ALA A 1 106 ? 2.025 -3.683 21.622 1.00 91.56 106 ALA A N 1
ATOM 868 C CA . ALA A 1 106 ? 2.185 -2.394 22.296 1.00 91.56 106 ALA A CA 1
ATOM 869 C C . ALA A 1 106 ? 1.617 -1.239 21.452 1.00 91.56 106 ALA A C 1
ATOM 871 O O . ALA A 1 106 ? 0.822 -0.439 21.946 1.00 91.56 106 ALA A O 1
ATOM 872 N N . ALA A 1 107 ? 1.929 -1.208 20.152 1.00 90.31 107 ALA A N 1
ATOM 873 C CA . ALA A 1 107 ? 1.379 -0.219 19.226 1.00 90.31 107 ALA A CA 1
ATOM 874 C C . ALA A 1 107 ? -0.157 -0.290 19.137 1.00 90.31 107 ALA A C 1
ATOM 876 O O . ALA A 1 107 ? -0.826 0.744 19.081 1.00 90.31 107 ALA A O 1
ATOM 877 N N . TRP A 1 108 ? -0.735 -1.496 19.164 1.00 89.38 108 TRP A N 1
ATOM 878 C CA . TRP A 1 108 ? -2.188 -1.676 19.185 1.00 89.38 108 TRP A CA 1
ATOM 879 C C . TRP A 1 108 ? -2.828 -1.135 20.470 1.00 89.38 108 TRP A C 1
ATOM 881 O O . TRP A 1 108 ? -3.865 -0.474 20.394 1.00 89.38 108 TRP A O 1
ATOM 891 N N . VAL A 1 109 ? -2.202 -1.356 21.631 1.00 84.94 109 VAL A N 1
ATOM 892 C CA . VAL A 1 109 ? -2.659 -0.794 22.914 1.00 84.94 109 VAL A CA 1
ATOM 893 C C . VAL A 1 109 ? -2.634 0.734 22.874 1.00 84.94 109 VAL A C 1
ATOM 895 O O . VAL A 1 109 ? -3.653 1.353 23.169 1.00 84.94 109 VAL A O 1
ATOM 898 N N . ILE A 1 110 ? -1.535 1.345 22.420 1.00 83.44 110 ILE A N 1
ATOM 899 C CA . ILE A 1 110 ? -1.426 2.808 22.279 1.00 83.44 110 ILE A CA 1
ATOM 900 C C . ILE A 1 110 ? -2.502 3.342 21.331 1.00 83.44 110 ILE A C 1
ATOM 902 O O . ILE A 1 110 ? -3.209 4.287 21.667 1.00 83.44 110 ILE A O 1
ATOM 906 N N . LYS A 1 111 ? -2.696 2.709 20.167 1.00 81.94 111 LYS A N 1
ATOM 907 C CA . LYS A 1 111 ? -3.750 3.104 19.221 1.00 81.94 111 LYS A CA 1
ATOM 908 C C . LYS A 1 111 ? -5.140 3.009 19.848 1.00 81.94 111 LYS A C 1
ATOM 910 O O . LYS A 1 111 ? -5.993 3.832 19.538 1.00 81.94 111 LYS A O 1
ATOM 915 N N . LYS A 1 112 ? -5.385 2.009 20.698 1.00 77.25 112 LYS A N 1
ATOM 916 C CA . LYS A 1 112 ? -6.653 1.837 21.416 1.00 77.25 112 LYS A CA 1
ATOM 917 C C . LYS A 1 112 ? -6.873 2.929 22.464 1.00 77.25 112 LYS A C 1
ATOM 919 O O . LYS A 1 112 ? -7.995 3.409 22.570 1.00 77.25 112 LYS A O 1
ATOM 924 N N . LEU A 1 113 ? -5.825 3.320 23.187 1.00 69.56 113 LEU A N 1
ATOM 925 C CA . LEU A 1 113 ? -5.861 4.421 24.155 1.00 69.56 113 LEU A CA 1
ATOM 926 C C . LEU A 1 113 ? -6.069 5.773 23.460 1.00 69.56 113 LEU A C 1
ATOM 928 O O . LEU A 1 113 ? -6.892 6.567 23.895 1.00 69.56 113 LEU A O 1
ATOM 932 N N . ASN A 1 114 ? -5.406 5.985 22.322 1.00 67.44 114 ASN A N 1
ATOM 933 C CA . ASN A 1 114 ? -5.487 7.214 21.531 1.00 67.44 114 ASN A CA 1
ATOM 934 C C . ASN A 1 114 ? -6.714 7.274 20.601 1.00 67.44 114 ASN A C 1
ATOM 936 O O . ASN A 1 114 ? -6.751 8.095 19.682 1.00 67.44 114 ASN A O 1
ATOM 940 N N . GLN A 1 115 ? -7.719 6.406 20.778 1.00 67.50 115 GLN A N 1
ATOM 941 C CA . GLN A 1 115 ? -8.968 6.541 20.030 1.00 67.50 115 GLN A CA 1
ATOM 942 C C . GLN A 1 115 ? -9.702 7.806 20.482 1.00 67.50 115 GLN A C 1
ATOM 944 O O . GLN A 1 115 ? -10.319 7.852 21.544 1.00 67.50 115 GLN A O 1
ATOM 949 N N . VAL A 1 116 ? -9.645 8.833 19.635 1.00 61.09 116 VAL A N 1
ATOM 950 C CA . VAL A 1 116 ? -10.399 10.079 19.791 1.00 61.09 116 VAL A CA 1
ATOM 951 C C . VAL A 1 116 ? -11.888 9.746 19.951 1.00 61.09 116 VAL A C 1
ATOM 953 O O . VAL A 1 116 ? -12.468 9.048 19.120 1.00 61.09 116 VAL A O 1
ATOM 956 N N . GLY A 1 117 ? -12.501 10.227 21.038 1.00 64.31 117 GLY A N 1
ATOM 957 C CA . GLY A 1 117 ? -13.922 10.017 21.345 1.00 64.31 117 GLY A CA 1
ATOM 958 C C . GLY A 1 117 ? -14.224 8.980 22.433 1.00 64.31 117 GLY A C 1
ATOM 959 O O . GLY A 1 117 ? -15.398 8.787 22.763 1.00 64.31 117 GLY A O 1
ATOM 960 N N . VAL A 1 118 ? -13.212 8.336 23.025 1.00 70.50 118 VAL A N 1
ATOM 961 C CA . VAL A 1 118 ? -13.406 7.590 24.276 1.00 70.50 118 VAL A CA 1
ATOM 962 C C . VAL A 1 118 ? -13.556 8.596 25.415 1.00 70.50 118 VAL A C 1
ATOM 964 O O . VAL A 1 118 ? -12.596 9.251 25.797 1.00 70.50 118 VAL A O 1
ATOM 967 N N . LYS A 1 119 ? -14.780 8.745 25.926 1.00 79.69 119 LYS A N 1
ATOM 968 C CA . LYS A 1 119 ? -15.072 9.621 27.063 1.00 79.69 119 LYS A CA 1
ATOM 969 C C . LYS A 1 119 ? -15.193 8.799 28.338 1.00 79.69 119 LYS A C 1
ATOM 971 O O . LYS A 1 119 ? -15.851 7.749 28.323 1.00 79.69 119 LYS A O 1
ATOM 976 N N . GLN A 1 120 ? -14.579 9.285 29.412 1.00 88.75 120 GLN A N 1
ATOM 977 C CA . GLN A 1 120 ? -14.724 8.680 30.728 1.00 88.75 120 GLN A CA 1
ATOM 978 C C . GLN A 1 120 ? -16.157 8.882 31.230 1.00 88.75 120 GLN A C 1
ATOM 980 O O . GLN A 1 120 ? -16.837 9.843 30.860 1.00 88.75 120 GLN A O 1
ATOM 985 N N . VAL A 1 121 ? -16.642 7.943 32.036 1.00 92.00 121 VAL A N 1
ATOM 986 C CA . VAL A 1 121 ? -17.992 7.992 32.601 1.00 92.00 121 VAL A CA 1
ATOM 987 C C . VAL A 1 121 ? -17.891 7.852 34.107 1.00 92.00 121 VAL A C 1
ATOM 989 O O . VAL A 1 121 ? -17.462 6.817 34.611 1.00 92.00 121 VAL A O 1
ATOM 992 N N . GLU A 1 122 ? -18.310 8.899 34.798 1.00 95.00 122 GLU A N 1
ATOM 993 C CA . GLU A 1 122 ? -18.569 8.906 36.227 1.00 95.00 122 GLU A CA 1
ATOM 994 C C . GLU A 1 122 ? -19.937 8.275 36.490 1.00 95.00 122 GLU A C 1
ATOM 996 O O . GLU A 1 122 ? -20.941 8.629 35.858 1.00 95.00 122 GLU A O 1
ATOM 1001 N N . VAL A 1 123 ? -19.963 7.321 37.411 1.00 95.12 123 VAL A N 1
ATOM 1002 C CA . VAL A 1 123 ? -21.163 6.648 37.891 1.00 95.12 123 VAL A CA 1
ATOM 1003 C C . VAL A 1 123 ? -21.309 6.973 39.366 1.00 95.12 123 VAL A C 1
ATOM 1005 O O . VAL A 1 123 ? -20.493 6.543 40.178 1.00 95.12 123 VAL A O 1
ATOM 1008 N N . THR A 1 124 ? -22.353 7.718 39.710 1.00 95.62 124 THR A N 1
ATOM 1009 C CA . THR A 1 124 ? -22.719 7.994 41.101 1.00 95.62 124 THR A CA 1
ATOM 1010 C C . THR A 1 124 ? -23.843 7.057 41.515 1.00 95.62 124 THR A C 1
ATOM 1012 O O . THR A 1 124 ? -24.906 7.047 40.886 1.00 95.62 124 THR A O 1
ATOM 1015 N N . ASP A 1 125 ? -23.624 6.281 42.570 1.00 93.56 125 ASP A N 1
ATOM 1016 C CA . ASP A 1 125 ? -24.666 5.511 43.243 1.00 93.56 125 ASP A CA 1
ATOM 1017 C C . ASP A 1 125 ? -25.343 6.400 44.288 1.00 93.56 125 ASP A C 1
ATOM 1019 O O . ASP A 1 125 ? -24.721 6.808 45.267 1.00 93.56 125 ASP A O 1
ATOM 1023 N N . ILE A 1 126 ? -26.618 6.724 44.086 1.00 92.56 126 ILE A N 1
ATOM 1024 C CA . ILE A 1 126 ? -27.343 7.630 44.987 1.00 92.56 126 ILE A CA 1
ATOM 1025 C C . ILE A 1 126 ? -27.664 6.992 46.343 1.00 92.56 126 ILE A C 1
ATOM 1027 O O . ILE A 1 126 ? -27.918 7.716 47.300 1.00 92.56 126 ILE A O 1
ATOM 1031 N N . ASN A 1 127 ? -27.666 5.657 46.433 1.00 92.25 127 ASN A N 1
ATOM 1032 C CA . ASN A 1 127 ? -28.022 4.963 47.670 1.00 92.25 127 ASN A CA 1
ATOM 1033 C C . ASN A 1 127 ? -26.841 4.913 48.641 1.00 92.25 127 ASN A C 1
ATOM 1035 O O . ASN A 1 127 ? -27.036 4.972 49.850 1.00 92.25 127 ASN A O 1
ATOM 1039 N N . THR A 1 128 ? -25.622 4.770 48.117 1.00 91.62 128 THR A N 1
ATOM 1040 C CA . THR A 1 128 ? -24.395 4.673 48.925 1.00 91.62 128 THR A CA 1
ATOM 1041 C C . THR A 1 128 ? -23.570 5.957 48.914 1.00 91.62 128 THR A C 1
ATOM 1043 O O . THR A 1 128 ? -22.711 6.126 49.771 1.00 91.62 128 THR A O 1
ATOM 1046 N N . GLY A 1 129 ? -23.806 6.854 47.952 1.00 89.62 129 GLY A N 1
ATOM 1047 C CA . GLY A 1 129 ? -22.981 8.040 47.714 1.00 89.62 129 GLY A CA 1
ATOM 1048 C C . GLY A 1 129 ? -21.661 7.743 46.993 1.00 89.62 129 GLY A C 1
ATOM 1049 O O . GLY A 1 129 ? -20.883 8.664 46.750 1.00 89.62 129 GLY A O 1
ATOM 1050 N N . ASN A 1 130 ? -21.396 6.484 46.630 1.00 93.69 130 ASN A N 1
ATOM 1051 C CA . ASN A 1 130 ? -20.143 6.095 45.991 1.00 93.69 130 ASN A CA 1
ATOM 1052 C C . ASN A 1 130 ? -20.059 6.623 44.555 1.00 93.69 130 ASN A C 1
ATOM 1054 O O . ASN A 1 130 ? -21.025 6.558 43.790 1.00 93.69 130 ASN A O 1
ATOM 1058 N N . VAL A 1 131 ? -18.870 7.095 44.181 1.00 94.00 131 VAL A N 1
ATOM 1059 C CA . VAL A 1 131 ? -18.558 7.581 42.836 1.00 94.00 131 VAL A CA 1
ATOM 1060 C C . VAL A 1 131 ? -17.446 6.730 42.242 1.00 94.00 131 VAL A C 1
ATOM 1062 O O . VAL A 1 131 ? -16.364 6.621 42.814 1.00 94.00 131 VAL A O 1
ATOM 1065 N N . GLU A 1 132 ? -17.702 6.153 41.072 1.00 94.62 132 GLU A N 1
ATOM 1066 C CA . GLU A 1 132 ? -16.721 5.371 40.321 1.00 94.62 132 GLU A CA 1
ATOM 1067 C C . GLU A 1 132 ? -16.536 5.942 38.916 1.00 94.62 132 GLU A C 1
ATOM 1069 O O . GLU A 1 132 ? -17.504 6.300 38.244 1.00 94.62 132 GLU A O 1
ATOM 1074 N N . VAL A 1 133 ? -15.289 5.997 38.444 1.00 93.31 133 VAL A N 1
ATOM 1075 C CA . VAL A 1 133 ? -14.958 6.510 37.110 1.00 93.31 133 VAL A CA 1
ATOM 1076 C C . VAL A 1 133 ? -14.464 5.377 36.222 1.00 93.31 133 VAL A C 1
ATOM 1078 O O . VAL A 1 133 ? -13.478 4.699 36.512 1.00 93.31 133 VAL A O 1
ATOM 1081 N N . TYR A 1 134 ? -15.140 5.203 35.093 1.00 91.00 134 TYR A N 1
ATOM 1082 C CA . TYR A 1 134 ? -14.821 4.203 34.085 1.00 91.00 134 TYR A CA 1
ATOM 1083 C C . TYR A 1 134 ? -14.182 4.854 32.863 1.00 91.00 134 TYR A C 1
ATOM 1085 O O . TYR A 1 134 ? -14.577 5.939 32.440 1.00 91.00 134 TYR A O 1
ATOM 1093 N N . GLN A 1 135 ? -13.248 4.150 32.221 1.00 86.69 135 GLN A N 1
ATOM 1094 C CA . GLN A 1 135 ? -12.515 4.668 31.064 1.00 86.69 135 GLN A CA 1
ATOM 1095 C C . GLN A 1 135 ? -13.376 4.759 29.796 1.00 86.69 135 GLN A C 1
ATOM 1097 O O . GLN A 1 135 ? -12.950 5.354 28.816 1.00 86.69 135 GLN A O 1
ATOM 1102 N N . SER A 1 136 ? -14.571 4.151 29.762 1.00 88.25 136 SER A N 1
ATOM 1103 C CA . SER A 1 136 ? -15.489 4.249 28.618 1.00 88.25 136 SER A CA 1
ATOM 1104 C C . SER A 1 136 ? -16.918 3.813 28.954 1.00 88.25 136 SER A C 1
ATOM 1106 O O . SER A 1 136 ? -17.123 2.974 29.828 1.00 88.25 136 SER A O 1
ATOM 1108 N N . ILE A 1 137 ? -17.892 4.241 28.137 1.00 89.56 137 ILE A N 1
ATOM 1109 C CA . ILE A 1 137 ? -19.296 3.772 28.183 1.00 89.56 137 ILE A CA 1
ATOM 1110 C C . ILE A 1 137 ? -19.396 2.236 28.152 1.00 89.56 137 ILE A C 1
ATOM 1112 O O . ILE A 1 137 ? -20.238 1.649 28.828 1.00 89.56 137 ILE A O 1
ATOM 1116 N N . ARG A 1 138 ? -18.549 1.559 27.362 1.00 88.88 138 ARG A N 1
ATOM 1117 C CA . ARG A 1 138 ? -18.550 0.087 27.298 1.00 88.88 138 ARG A CA 1
ATOM 1118 C C . ARG A 1 138 ? -18.059 -0.539 28.598 1.00 88.88 138 ARG A C 1
ATOM 1120 O O . ARG A 1 138 ? -18.619 -1.545 29.011 1.00 88.88 138 ARG A O 1
ATOM 1127 N N . GLN A 1 139 ? -17.045 0.045 29.233 1.00 90.06 139 GLN A N 1
ATOM 1128 C CA . GLN A 1 139 ? -16.545 -0.448 30.514 1.00 90.06 139 GLN A CA 1
ATOM 1129 C C . GLN A 1 139 ? -17.592 -0.258 31.618 1.00 90.06 139 GLN A C 1
ATOM 1131 O O . GLN A 1 139 ? -17.852 -1.202 32.357 1.00 90.06 139 GLN A O 1
ATOM 1136 N N . THR A 1 140 ? -18.264 0.897 31.650 1.00 92.25 140 THR A N 1
ATOM 1137 C CA . THR A 1 140 ? -19.416 1.137 32.533 1.00 92.25 140 THR A CA 1
ATOM 1138 C C . THR A 1 140 ? -20.512 0.095 32.324 1.00 92.25 140 THR A C 1
ATOM 1140 O O . THR A 1 140 ? -21.037 -0.465 33.280 1.00 92.25 140 THR A O 1
ATOM 1143 N N . ALA A 1 141 ? -20.837 -0.208 31.064 1.00 92.75 141 ALA A N 1
ATOM 1144 C CA . ALA A 1 141 ? -21.862 -1.190 30.735 1.00 92.75 141 ALA A CA 1
ATOM 1145 C C . ALA A 1 141 ? -21.502 -2.599 31.231 1.00 92.75 141 ALA A C 1
ATOM 1147 O O . ALA A 1 141 ? -22.356 -3.282 31.785 1.00 92.75 141 ALA A O 1
ATOM 1148 N N . ILE A 1 142 ? -20.239 -3.011 31.085 1.00 93.81 142 ILE A N 1
ATOM 1149 C CA . ILE A 1 142 ? -19.749 -4.300 31.591 1.00 93.81 142 ILE A CA 1
ATOM 1150 C C . ILE A 1 142 ? -19.855 -4.358 33.119 1.00 93.81 142 ILE A C 1
ATOM 1152 O O . ILE A 1 142 ? -20.388 -5.333 33.647 1.00 93.81 142 ILE A O 1
ATOM 1156 N N . ALA A 1 143 ? -19.400 -3.316 33.820 1.00 93.38 143 ALA A N 1
ATOM 1157 C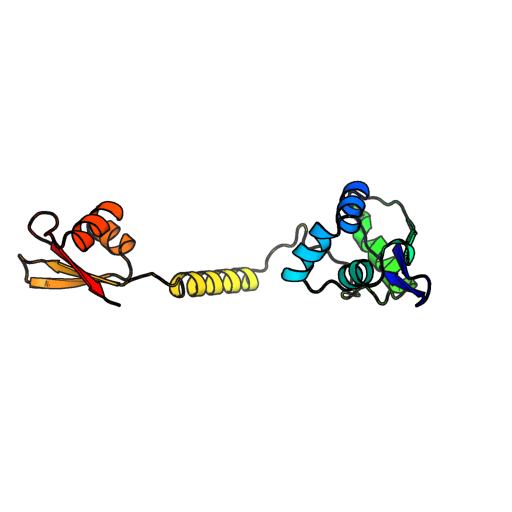 CA . ALA A 1 143 ? -19.429 -3.267 35.281 1.00 93.38 143 ALA A CA 1
ATOM 1158 C C . ALA A 1 143 ? -20.861 -3.332 35.839 1.00 93.38 143 ALA A C 1
ATOM 1160 O O . ALA A 1 143 ? -21.134 -4.081 36.775 1.00 93.38 143 ALA A O 1
ATOM 1161 N N . LEU A 1 144 ? -21.800 -2.633 35.194 1.00 92.69 144 LEU A N 1
ATOM 1162 C CA . LEU A 1 144 ? -23.221 -2.627 35.558 1.00 92.69 144 LEU A CA 1
ATOM 1163 C C . LEU A 1 144 ? -24.027 -3.769 34.918 1.00 92.69 144 LEU A C 1
ATOM 1165 O O . LEU A 1 144 ? -25.257 -3.761 34.993 1.00 92.69 144 LEU A O 1
ATOM 1169 N N . LYS A 1 145 ? -23.355 -4.730 34.264 1.00 94.50 145 LYS A N 1
ATOM 1170 C CA . LYS A 1 145 ? -23.965 -5.880 33.571 1.00 94.50 145 LYS A CA 1
ATOM 1171 C C . LYS A 1 145 ? -25.125 -5.479 32.644 1.00 94.50 145 LYS A C 1
ATOM 1173 O O . LYS A 1 145 ? -26.179 -6.109 32.627 1.00 94.50 145 LYS A O 1
ATOM 1178 N N . THR A 1 146 ? -24.936 -4.412 31.873 1.00 94.19 146 THR A N 1
ATOM 1179 C CA . THR A 1 146 ? -25.936 -3.837 30.963 1.00 94.19 146 THR A CA 1
ATOM 1180 C C . THR A 1 146 ? -25.367 -3.608 29.560 1.00 94.19 146 THR A C 1
ATOM 1182 O O . THR A 1 146 ? -24.204 -3.897 29.272 1.00 94.19 146 THR A O 1
ATOM 1185 N N . ASN A 1 147 ? -26.188 -3.082 28.650 1.00 93.44 147 ASN A N 1
ATOM 1186 C CA . ASN A 1 147 ? -25.768 -2.741 27.296 1.00 93.44 147 ASN A CA 1
ATOM 1187 C C . ASN A 1 147 ? -25.234 -1.298 27.228 1.00 93.44 147 ASN A C 1
ATOM 1189 O O . ASN A 1 147 ? -25.814 -0.365 27.778 1.00 93.44 147 ASN A O 1
ATOM 1193 N N . HIS A 1 148 ? -24.146 -1.084 26.489 1.00 90.94 148 HIS A N 1
ATOM 1194 C CA . HIS A 1 148 ? -23.582 0.247 26.240 1.00 90.94 148 HIS A CA 1
ATOM 1195 C C . HIS A 1 148 ? -24.565 1.230 25.579 1.00 90.94 148 HIS A C 1
ATOM 1197 O O . HIS A 1 148 ? -24.453 2.439 25.787 1.00 90.94 148 HIS A O 1
ATOM 1203 N N . THR A 1 149 ? -25.536 0.733 24.806 1.00 93.50 149 THR A N 1
ATOM 1204 C CA . THR A 1 149 ? -26.629 1.551 24.252 1.00 93.50 149 THR A CA 1
ATOM 1205 C C . THR A 1 149 ? -27.557 2.065 25.349 1.00 93.50 149 THR A C 1
ATOM 1207 O O . THR A 1 149 ? -27.933 3.234 25.321 1.00 93.50 149 THR A O 1
ATOM 1210 N N . THR A 1 150 ? -27.843 1.238 26.357 1.00 93.56 150 THR A N 1
ATOM 1211 C CA . THR A 1 150 ? -28.574 1.623 27.566 1.00 93.56 150 THR A CA 1
ATOM 1212 C C . THR A 1 150 ? -27.820 2.724 28.296 1.00 93.56 150 THR A C 1
ATOM 1214 O O . THR A 1 150 ? -28.357 3.814 28.450 1.00 93.56 150 THR A O 1
ATOM 1217 N N . VAL A 1 151 ? -26.547 2.514 28.643 1.00 92.50 151 VAL A N 1
ATOM 1218 C CA . VAL A 1 151 ? -25.738 3.543 29.327 1.00 92.50 151 VAL A CA 1
ATOM 1219 C C . VAL A 1 151 ? -25.759 4.867 28.553 1.00 92.50 151 VAL A C 1
ATOM 1221 O O . VAL A 1 151 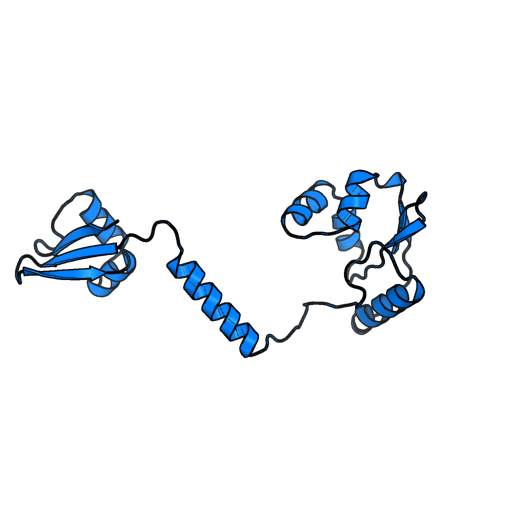? -26.021 5.917 29.134 1.00 92.50 151 VAL A O 1
ATOM 1224 N N . ARG A 1 152 ? -25.594 4.824 27.223 1.00 92.31 152 ARG A N 1
ATOM 1225 C CA . ARG A 1 152 ? -25.690 6.013 26.362 1.00 92.31 152 ARG A CA 1
ATOM 1226 C C . ARG A 1 152 ? -27.068 6.684 26.410 1.00 92.31 152 ARG A C 1
ATOM 1228 O O . ARG A 1 152 ? -27.126 7.906 26.488 1.00 92.31 152 ARG A O 1
ATOM 1235 N N . LYS A 1 153 ? -28.160 5.916 26.368 1.00 94.75 153 LYS A N 1
ATOM 1236 C CA . LYS A 1 153 ? -29.531 6.441 26.477 1.00 94.75 153 LYS A CA 1
ATOM 1237 C C . LYS A 1 153 ? -29.719 7.211 27.786 1.00 94.75 153 LYS A C 1
ATOM 1239 O O . LYS A 1 153 ? -30.226 8.325 27.759 1.00 94.75 153 LYS A O 1
ATOM 1244 N N . TYR A 1 154 ? -29.283 6.644 28.909 1.00 94.56 154 TYR A N 1
ATOM 1245 C CA . TYR A 1 154 ? -29.440 7.276 30.223 1.00 94.56 154 TYR A CA 1
ATOM 1246 C C . TYR A 1 154 ? -28.521 8.492 30.411 1.00 94.56 154 TYR A C 1
ATOM 1248 O O . TYR A 1 154 ? -28.953 9.474 31.006 1.00 94.56 154 TYR A O 1
ATOM 1256 N N . ILE A 1 155 ? -27.317 8.483 29.824 1.00 92.25 155 ILE A N 1
ATOM 1257 C CA . ILE A 1 155 ? -26.458 9.677 29.727 1.00 92.25 155 ILE A CA 1
ATOM 1258 C C . ILE A 1 155 ? -27.178 10.799 28.963 1.00 92.25 155 ILE A C 1
ATOM 1260 O O . ILE A 1 155 ? -27.258 11.921 29.455 1.00 92.25 155 ILE A O 1
ATOM 1264 N N . ASN A 1 156 ? -27.712 10.504 27.773 1.00 91.69 156 ASN A N 1
ATOM 1265 C CA . ASN A 1 156 ? -28.349 11.508 26.914 1.00 91.69 156 ASN A CA 1
ATOM 1266 C C . ASN A 1 156 ? -29.639 12.066 27.528 1.00 91.69 156 ASN A C 1
ATOM 1268 O O . ASN A 1 156 ? -29.898 13.261 27.435 1.00 91.69 156 ASN A O 1
ATOM 1272 N N . ASN A 1 157 ? -30.428 11.201 28.168 1.00 92.31 157 ASN A N 1
ATOM 1273 C CA . ASN A 1 157 ? -31.696 11.575 28.790 1.00 92.31 157 ASN A CA 1
ATOM 1274 C C . ASN A 1 157 ? -31.522 12.173 30.196 1.00 92.31 157 ASN A C 1
ATOM 1276 O O . ASN A 1 157 ? -32.510 12.602 30.781 1.00 92.31 157 ASN A O 1
ATOM 1280 N N . GLN A 1 158 ? -30.304 12.160 30.757 1.00 88.19 158 GLN A N 1
ATOM 1281 C CA . GLN A 1 158 ? -29.995 12.611 32.123 1.00 88.19 158 GLN A CA 1
ATOM 1282 C C . GLN A 1 158 ? -30.863 11.943 33.211 1.00 88.19 158 GLN A C 1
ATOM 1284 O O . GLN A 1 158 ? -31.155 12.530 34.251 1.00 88.19 158 GLN A O 1
ATOM 1289 N N . GLN A 1 159 ? -31.275 10.695 32.971 1.00 91.44 159 GLN A N 1
ATOM 1290 C CA . GLN A 1 159 ? -32.131 9.912 33.865 1.00 91.44 159 GLN A CA 1
ATOM 1291 C C . GLN A 1 159 ? -31.313 8.955 34.734 1.00 91.44 159 GLN A C 1
ATOM 1293 O O . GLN A 1 159 ? -30.227 8.515 34.353 1.00 91.44 159 GLN A O 1
ATOM 1298 N N . LEU A 1 160 ? -31.877 8.575 35.882 1.00 91.62 160 LEU A N 1
ATOM 1299 C CA . LEU A 1 160 ? -31.305 7.541 36.739 1.00 91.62 160 LEU A CA 1
ATOM 1300 C C . LEU A 1 160 ? -31.514 6.157 36.116 1.00 91.62 160 LEU A C 1
ATOM 1302 O O . LEU A 1 160 ? -32.638 5.751 35.815 1.00 91.62 160 LEU A O 1
ATOM 1306 N N . TYR A 1 161 ? -30.432 5.403 35.960 1.00 92.75 161 TYR A N 1
ATOM 1307 C CA . TYR A 1 161 ? -30.507 3.993 35.602 1.00 92.75 161 TYR A CA 1
ATOM 1308 C C . TYR A 1 161 ? -30.908 3.174 36.833 1.00 92.75 161 TYR A C 1
ATOM 1310 O O . TYR A 1 161 ? -30.318 3.326 37.906 1.00 92.75 161 TYR A O 1
ATOM 1318 N N . LEU A 1 162 ? -31.929 2.321 36.682 1.00 91.69 162 LEU A N 1
ATOM 1319 C CA . LEU A 1 162 ? -32.518 1.516 37.766 1.00 91.69 162 LEU A CA 1
ATOM 1320 C C . LEU A 1 162 ? -32.946 2.342 38.995 1.00 91.69 162 LEU A C 1
ATOM 1322 O O . LEU A 1 162 ? -32.928 1.827 40.108 1.00 91.69 162 LEU A O 1
ATOM 1326 N N . ASN A 1 163 ? -33.283 3.626 38.810 1.00 90.75 163 ASN A N 1
ATOM 1327 C CA . ASN A 1 163 ? -33.566 4.566 39.903 1.00 90.75 163 ASN A CA 1
ATOM 1328 C C . ASN A 1 163 ? -32.455 4.625 40.973 1.00 90.75 163 ASN A C 1
ATOM 1330 O O . ASN A 1 163 ? -32.738 4.932 42.124 1.00 90.75 163 ASN A O 1
ATOM 1334 N N . ARG A 1 164 ? -31.201 4.316 40.605 1.00 93.00 164 ARG A N 1
ATOM 1335 C CA . ARG A 1 164 ? -30.062 4.220 41.535 1.00 93.00 164 ARG A CA 1
ATOM 1336 C C . ARG A 1 164 ? -28.797 4.891 41.013 1.00 93.00 164 ARG A C 1
ATOM 1338 O O . ARG A 1 164 ? -28.111 5.579 41.758 1.00 93.00 164 ARG A O 1
ATOM 1345 N N . TYR A 1 165 ? -28.471 4.693 39.739 1.00 94.25 165 TYR A N 1
ATOM 1346 C CA . TYR A 1 165 ? -27.194 5.133 39.182 1.00 94.25 165 TYR A CA 1
ATOM 1347 C C . TYR A 1 165 ? -27.365 6.365 38.300 1.00 94.25 165 TYR A C 1
ATOM 1349 O O . TYR A 1 165 ? -28.138 6.347 37.340 1.00 94.25 165 TYR A O 1
ATOM 1357 N N . LYS A 1 166 ? -26.607 7.422 38.593 1.00 94.69 166 LYS A N 1
ATOM 1358 C CA . LYS A 1 166 ? -26.498 8.617 37.752 1.00 94.69 166 LYS A CA 1
ATOM 1359 C C . LYS A 1 166 ? -25.222 8.534 36.921 1.00 94.69 166 LYS A C 1
ATOM 1361 O O . LYS A 1 166 ? -24.152 8.285 37.467 1.00 94.69 166 LYS A O 1
ATOM 1366 N N . PHE A 1 167 ? -25.332 8.757 35.613 1.00 95.06 167 PHE A N 1
ATOM 1367 C CA . PHE A 1 167 ? -24.182 8.766 34.707 1.00 95.06 167 PHE A CA 1
ATOM 1368 C C . PHE A 1 167 ? -23.819 10.189 34.299 1.00 95.06 167 PHE A C 1
ATOM 1370 O O . PHE A 1 167 ? -24.692 10.964 33.901 1.00 95.06 167 PHE A O 1
ATOM 1377 N N . LYS A 1 168 ? -22.526 10.513 34.329 1.00 93.00 168 LYS A N 1
ATOM 1378 C CA . LYS A 1 168 ? -21.987 11.783 33.839 1.00 93.00 168 LYS A CA 1
ATOM 1379 C C . LYS A 1 168 ? -20.737 11.522 33.012 1.00 93.00 168 LYS A C 1
ATOM 1381 O O . LYS A 1 168 ? -19.860 10.761 33.402 1.00 93.00 168 LYS A O 1
ATOM 1386 N N . VAL A 1 169 ? -20.664 12.141 31.841 1.00 90.19 169 VAL A N 1
ATOM 1387 C CA . VAL A 1 169 ? -19.500 12.015 30.964 1.00 90.19 169 VAL A CA 1
ATOM 1388 C C . VAL A 1 169 ? -18.457 13.053 31.359 1.00 90.19 169 VAL A C 1
ATOM 1390 O O . VAL A 1 169 ? -18.779 14.239 31.424 1.00 90.19 169 VAL A O 1
ATOM 1393 N N . ILE A 1 170 ? -17.228 12.604 31.596 1.00 84.94 170 ILE A N 1
ATOM 1394 C CA . ILE A 1 170 ? -16.064 13.457 31.850 1.00 84.94 170 ILE A CA 1
ATOM 1395 C C . ILE A 1 170 ? -15.283 13.563 30.533 1.00 84.94 170 ILE A C 1
ATOM 1397 O O . ILE A 1 170 ? -15.053 12.551 29.857 1.00 84.94 170 ILE A O 1
ATOM 1401 N N . VAL A 1 171 ? -14.972 14.801 30.137 1.00 67.88 171 VAL A N 1
ATOM 1402 C CA . VAL A 1 171 ? -14.138 15.128 28.968 1.00 67.88 171 VAL A CA 1
ATOM 1403 C C . VAL A 1 171 ? -12.709 15.326 29.430 1.00 67.88 171 VAL A C 1
ATOM 1405 O O . VAL A 1 171 ? -12.543 16.016 30.458 1.00 67.88 171 VAL A O 1
#

InterPro domains:
  IPR000305 GIY-YIG endonuclease [PF01541] (4-83)
  IPR000305 GIY-YIG endonuclease [PS50164] (1-84)
  IPR000305 GIY-YIG endonuclease [SM00465] (3-88)
  IPR003647 Intron encoded nuclease repeat [SM00497] (118-170)
  IPR006350 Intron endonuclease, group I [TIGR01453] (5-111)
  IPR010896 Nuclease-associated modular DNA-binding 1 [PF07453] (119-155)
  IPR035901 GIY-YIG endonuclease superfamily [G3DSA:3.40.1440.10] (1-92)
  IPR035901 GIY-YIG endonuclease superfamily [SSF82771] (4-88)